Protein AF-A0A642C523-F1 (afdb_monomer_lite)

Secondary structure (DSSP, 8-state):
-TT-TT-SHHHHHHHHHTTTSPEEEE-SSGGGTTT-SHHHHHH-TIIIIIIIIIIS-EEEEE-S-HHHHHHHHHHTTS--

Organism: Bacteroides ovatus (NCBI:txid28116)

Foldseek 3Di:
DQLAPPDPVLQVVCVVCPVPDADEFEQAARNGHNHLHPVVCVVPVCSRVVCCCPVRVHLHYHHPCVVSVQVVCVVVVNHD

InterP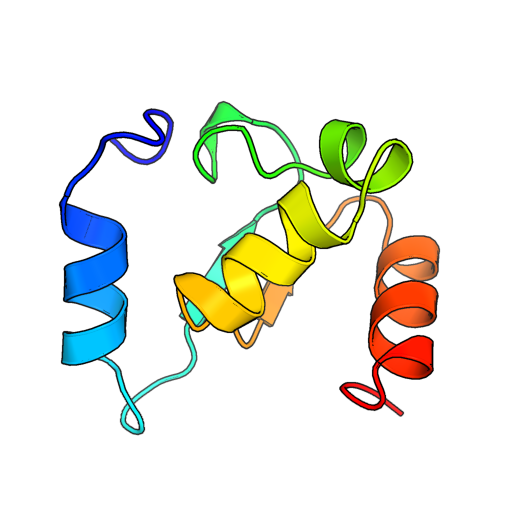ro domains:
  IPR017946 PLC-like phosphodiesterase, TIM beta/alpha-barrel domain superfamily [G3DSA:3.20.20.190] (1-80)
  IPR032160 Domain of unknown function DUF4996 [PF16387] (2-73)

Radius of gyration: 11.95 Å; chains: 1; bounding box: 23×30×25 Å

pLDDT: mean 95.33, std 6.75, range [60.66, 98.81]

Structure (mmCIF, N/CA/C/O backbone):
data_AF-A0A642C523-F1
#
_entry.id   AF-A0A642C523-F1
#
loop_
_atom_site.group_PDB
_atom_site.id
_atom_site.type_symbol
_atom_site.label_atom_id
_atom_site.label_alt_id
_atom_site.label_comp_id
_atom_site.label_asym_id
_atom_site.label_entity_id
_atom_site.label_seq_id
_atom_site.pdbx_PDB_ins_code
_atom_site.Cartn_x
_atom_site.Cartn_y
_atom_site.Cartn_z
_atom_site.occupancy
_atom_site.B_iso_or_equiv
_atom_site.auth_seq_id
_atom_site.auth_comp_id
_atom_site.auth_asym_id
_atom_site.auth_atom_id
_atom_site.pdbx_PDB_model_num
ATOM 1 N N . ILE A 1 1 ? -0.539 16.396 -10.154 1.00 60.66 1 ILE A N 1
ATOM 2 C CA . ILE A 1 1 ? -0.464 16.653 -8.688 1.00 60.66 1 ILE A CA 1
ATOM 3 C C . ILE A 1 1 ? 0.084 15.431 -7.951 1.00 60.66 1 ILE A C 1
ATOM 5 O O . ILE A 1 1 ? 1.080 15.575 -7.261 1.00 60.66 1 ILE A O 1
ATOM 9 N N . TYR A 1 2 ? -0.500 14.238 -8.110 1.00 66.50 2 TYR A N 1
ATOM 10 C CA . TYR A 1 2 ? -0.041 13.014 -7.422 1.00 66.50 2 TYR A CA 1
ATOM 11 C C . TYR A 1 2 ? 1.032 12.205 -8.172 1.00 66.50 2 TYR A C 1
ATOM 13 O O . TYR A 1 2 ? 1.438 11.146 -7.713 1.00 66.50 2 TYR A O 1
ATOM 21 N N . SER A 1 3 ? 1.520 12.715 -9.301 1.00 78.31 3 SER A N 1
ATOM 22 C CA . SER A 1 3 ? 2.599 12.115 -10.092 1.00 78.31 3 SER A CA 1
ATOM 23 C C . SER A 1 3 ? 3.992 12.331 -9.492 1.00 78.31 3 SER A C 1
ATOM 25 O O . SER A 1 3 ? 4.924 11.630 -9.864 1.00 78.31 3 SER A O 1
ATOM 27 N N . ASP A 1 4 ? 4.150 13.313 -8.599 1.00 82.69 4 ASP A N 1
ATOM 28 C CA . ASP A 1 4 ? 5.425 13.608 -7.944 1.00 82.69 4 ASP A CA 1
ATOM 29 C C . ASP A 1 4 ? 5.495 12.901 -6.578 1.00 82.69 4 ASP A C 1
ATOM 31 O O . ASP A 1 4 ? 4.706 13.242 -5.687 1.00 82.69 4 ASP A O 1
ATOM 35 N N . PRO A 1 5 ? 6.432 11.956 -6.367 1.00 75.12 5 PRO A N 1
ATOM 36 C CA . PRO A 1 5 ? 6.603 11.282 -5.080 1.00 75.12 5 PRO A CA 1
ATOM 37 C C . PRO A 1 5 ? 7.033 12.229 -3.948 1.00 75.12 5 PRO A C 1
ATOM 39 O O . PRO A 1 5 ? 6.890 11.885 -2.777 1.00 75.12 5 PRO A O 1
ATOM 42 N N . LYS A 1 6 ? 7.534 13.431 -4.264 1.00 84.88 6 LYS A N 1
ATOM 43 C CA . LYS A 1 6 ? 7.903 14.456 -3.275 1.00 84.88 6 LYS A CA 1
ATOM 44 C C . LYS A 1 6 ? 6.730 15.340 -2.856 1.00 84.88 6 LYS A C 1
ATOM 46 O O . LYS A 1 6 ? 6.911 16.248 -2.044 1.00 84.88 6 LYS A O 1
ATOM 51 N N . ASN A 1 7 ? 5.530 15.099 -3.386 1.00 87.12 7 ASN A N 1
ATOM 52 C CA . ASN A 1 7 ? 4.350 15.845 -2.984 1.00 87.12 7 ASN A CA 1
ATOM 53 C C . ASN A 1 7 ? 4.114 15.677 -1.464 1.00 87.12 7 ASN A C 1
ATOM 55 O O . ASN A 1 7 ? 4.025 14.550 -0.982 1.00 87.12 7 ASN A O 1
ATOM 59 N N . PRO A 1 8 ? 3.980 16.767 -0.685 1.00 91.81 8 PRO A N 1
ATOM 60 C CA . PRO A 1 8 ? 3.790 16.681 0.763 1.00 91.81 8 PRO A CA 1
ATOM 61 C C . PRO A 1 8 ? 2.351 16.335 1.181 1.00 91.81 8 PRO A C 1
ATOM 63 O O . PRO A 1 8 ? 2.080 16.183 2.373 1.00 91.81 8 PRO A O 1
ATOM 66 N N . LEU A 1 9 ? 1.400 16.271 0.245 1.00 95.12 9 LEU A N 1
ATOM 67 C CA . LEU A 1 9 ? -0.011 16.031 0.546 1.00 95.12 9 LEU A CA 1
ATOM 68 C C . LEU A 1 9 ? -0.323 14.582 0.947 1.00 95.12 9 LEU A C 1
ATOM 70 O O . LEU A 1 9 ? -1.025 14.430 1.943 1.00 95.12 9 LEU A O 1
ATOM 74 N N . PRO A 1 10 ? 0.162 13.518 0.275 1.00 95.44 10 PRO A N 1
ATOM 75 C CA . PRO A 1 10 ? -0.225 12.144 0.603 1.00 95.44 10 PRO A CA 1
ATOM 76 C C . PRO A 1 10 ? -0.022 11.751 2.081 1.00 95.44 10 PRO A C 1
ATOM 78 O O . PRO A 1 10 ? -0.970 11.230 2.676 1.00 95.44 10 PRO A O 1
ATOM 81 N N . PRO A 1 11 ? 1.103 12.088 2.749 1.00 94.81 11 PRO A N 1
ATOM 82 C CA . PRO A 1 11 ? 1.242 11.846 4.188 1.00 94.81 11 PRO A CA 1
ATOM 83 C C . PRO A 1 11 ? 0.227 12.626 5.039 1.00 94.81 11 PRO A C 1
ATOM 85 O O . PRO A 1 11 ? -0.273 12.110 6.037 1.00 94.81 11 PRO A O 1
ATOM 88 N N . LYS A 1 12 ? -0.125 13.858 4.642 1.00 96.38 12 LYS A N 1
ATOM 89 C CA . LYS A 1 12 ? -1.155 14.660 5.326 1.00 96.38 12 LYS A CA 1
ATOM 90 C C . LYS A 1 12 ? -2.550 14.064 5.131 1.00 96.38 12 LYS A C 1
ATOM 92 O O . LYS A 1 12 ? -3.317 14.005 6.087 1.00 96.38 12 LYS A O 1
ATOM 97 N N . ILE A 1 13 ? -2.865 13.579 3.928 1.00 96.56 13 ILE A N 1
ATOM 98 C CA . ILE A 1 13 ? -4.138 12.912 3.623 1.00 96.56 13 ILE A CA 1
ATOM 99 C C . ILE A 1 13 ? -4.304 11.644 4.466 1.00 96.56 13 ILE A C 1
ATOM 101 O O . ILE A 1 13 ? -5.377 11.446 5.037 1.00 96.56 13 ILE A O 1
ATOM 105 N N . LYS A 1 14 ? -3.240 10.844 4.638 1.00 97.12 14 LYS A N 1
ATOM 106 C CA . LYS A 1 14 ? -3.251 9.698 5.562 1.00 97.12 14 LYS A CA 1
ATOM 107 C C . LYS A 1 14 ? -3.710 10.104 6.959 1.00 97.12 14 LYS A C 1
ATOM 109 O O . LYS A 1 14 ? -4.588 9.454 7.514 1.00 97.12 14 LYS A O 1
ATOM 114 N N . GLN A 1 15 ? -3.145 11.178 7.515 1.00 97.69 15 GLN A N 1
ATOM 115 C CA . GLN A 1 15 ? -3.510 11.660 8.853 1.00 97.69 15 GLN A CA 1
ATOM 116 C C . GLN A 1 15 ? -4.947 12.187 8.910 1.00 97.69 15 GLN A C 1
ATOM 118 O O . GLN A 1 15 ? -5.681 11.896 9.852 1.00 97.69 15 GLN A O 1
ATOM 123 N N . LEU A 1 16 ? -5.379 12.928 7.886 1.00 98.12 16 LEU A N 1
ATOM 124 C CA . LEU A 1 16 ? -6.730 13.488 7.821 1.00 98.12 16 LEU A CA 1
ATOM 125 C C . LEU A 1 16 ? -7.813 12.402 7.790 1.00 98.12 16 LEU A C 1
ATOM 127 O O . LEU A 1 16 ? -8.839 12.553 8.461 1.00 98.12 16 LEU A O 1
ATOM 131 N N . LEU A 1 17 ? -7.567 11.319 7.046 1.00 98.12 17 LEU A N 1
ATOM 132 C CA . LEU A 1 17 ? -8.509 10.216 6.828 1.00 98.12 17 LEU A CA 1
ATOM 133 C C . LEU A 1 17 ? -8.319 9.034 7.788 1.00 98.12 17 LEU A C 1
ATOM 135 O O . LEU A 1 17 ? -9.125 8.101 7.768 1.00 98.12 17 LEU A O 1
ATOM 139 N N . PHE A 1 18 ? -7.291 9.062 8.642 1.00 97.75 18 PHE A N 1
ATOM 140 C CA . PHE A 1 18 ? -6.955 7.964 9.545 1.00 97.75 18 PHE A CA 1
ATOM 141 C C . PHE A 1 18 ? -8.161 7.539 10.392 1.00 97.75 18 PHE A C 1
ATOM 143 O O . PHE A 1 18 ? -8.712 8.338 11.149 1.00 97.75 18 PHE A O 1
ATOM 150 N N . LYS A 1 19 ? -8.563 6.267 10.256 1.00 96.06 19 LYS A N 1
ATOM 151 C CA . LYS A 1 19 ? -9.733 5.657 10.921 1.00 96.06 19 LYS A CA 1
ATOM 152 C C . LYS A 1 19 ? -11.081 6.352 10.648 1.00 96.06 19 LYS A C 1
ATOM 154 O O . LYS A 1 19 ? -12.036 6.112 11.378 1.00 96.06 19 LYS A O 1
ATOM 159 N N . LYS A 1 20 ? -11.175 7.185 9.606 1.00 98.19 20 LYS A N 1
ATOM 160 C CA . LYS A 1 20 ? -12.412 7.880 9.203 1.00 98.19 20 LYS A CA 1
ATOM 161 C C . LYS A 1 20 ? -12.932 7.428 7.845 1.00 98.19 20 LYS A C 1
ATOM 163 O O . LYS A 1 20 ? -14.137 7.387 7.644 1.00 98.19 20 LYS A O 1
ATOM 168 N N . SER A 1 21 ? -12.031 7.116 6.917 1.00 98.38 21 SER A N 1
ATOM 169 C CA . SER A 1 21 ? -12.377 6.643 5.577 1.00 98.38 21 SER A CA 1
ATOM 170 C C . SER A 1 21 ? -11.284 5.732 5.023 1.00 98.38 21 SER A C 1
ATOM 172 O O . SER A 1 21 ? -10.138 5.777 5.478 1.00 98.38 21 SER A O 1
ATOM 174 N N . LEU A 1 22 ? -11.639 4.909 4.038 1.00 98.38 22 LEU A N 1
ATOM 175 C CA . LEU A 1 22 ? -10.679 4.100 3.296 1.00 98.38 22 LEU A CA 1
ATOM 176 C C . LEU A 1 22 ? -9.963 4.964 2.257 1.00 98.38 22 LEU A C 1
ATOM 178 O O . LEU A 1 22 ? -10.565 5.823 1.616 1.00 98.38 22 LEU A O 1
ATOM 182 N N . ILE A 1 23 ? -8.668 4.712 2.083 1.00 98.38 23 ILE A N 1
ATOM 183 C CA . ILE A 1 23 ? -7.847 5.397 1.086 1.00 98.38 23 ILE A CA 1
ATOM 184 C C . ILE A 1 23 ? -7.690 4.475 -0.123 1.00 98.38 23 ILE A C 1
ATOM 186 O O . ILE A 1 23 ? -7.189 3.355 0.014 1.00 98.38 23 ILE A O 1
ATOM 190 N N . TRP A 1 24 ? -8.118 4.961 -1.288 1.00 98.38 24 TRP A N 1
ATOM 191 C CA . TRP A 1 24 ? -7.974 4.296 -2.581 1.00 98.38 24 TRP A CA 1
ATOM 192 C C . TRP A 1 24 ? -6.773 4.872 -3.334 1.00 98.38 24 TRP A C 1
ATOM 194 O O . TRP A 1 24 ? -6.710 6.084 -3.543 1.00 98.38 24 TRP A O 1
ATOM 204 N N . TYR A 1 25 ? -5.868 4.009 -3.802 1.00 98.12 25 TYR A N 1
ATOM 205 C CA . TYR A 1 25 ? -4.843 4.362 -4.795 1.00 98.12 25 TYR A CA 1
ATOM 206 C C . TYR A 1 25 ? -4.930 3.484 -6.048 1.00 98.12 25 TYR A C 1
ATOM 208 O O . TYR A 1 25 ? -5.477 2.384 -6.018 1.00 98.12 25 TYR A O 1
ATOM 216 N N . ASN A 1 26 ? -4.396 3.990 -7.159 1.00 97.81 26 ASN A N 1
ATOM 217 C CA . ASN A 1 26 ? -4.320 3.272 -8.431 1.00 97.81 26 ASN A CA 1
ATOM 218 C C . ASN A 1 26 ? -2.859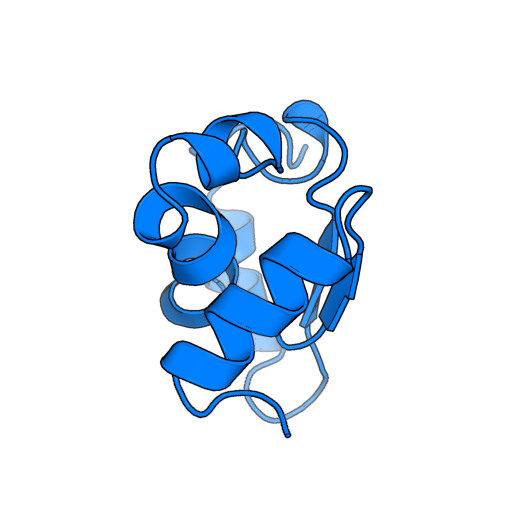 2.942 -8.741 1.00 97.81 26 ASN A C 1
ATOM 220 O O . ASN A 1 26 ? -2.007 3.818 -8.601 1.00 97.81 26 ASN A O 1
ATOM 224 N N . THR A 1 27 ? -2.593 1.725 -9.208 1.00 97.38 27 THR A N 1
ATOM 225 C CA . THR A 1 27 ? -1.246 1.238 -9.549 1.00 97.38 27 THR A CA 1
ATOM 226 C C . THR A 1 27 ? -1.078 0.965 -11.045 1.00 97.38 27 THR A C 1
ATOM 228 O O . THR A 1 27 ? -0.084 0.384 -11.450 1.00 97.38 27 THR A O 1
ATOM 231 N N . LEU A 1 28 ? -2.006 1.432 -11.886 1.00 95.69 28 LEU A N 1
ATOM 232 C CA . LEU A 1 28 ? -2.006 1.171 -13.335 1.00 95.69 28 LEU A CA 1
ATOM 233 C C . LEU A 1 28 ? -0.768 1.752 -14.048 1.00 95.69 28 LEU A C 1
ATOM 235 O O . LEU A 1 28 ? -0.143 1.101 -14.878 1.00 95.69 28 LEU A O 1
ATOM 239 N N . TRP A 1 29 ? -0.404 3.000 -13.729 1.00 93.69 29 TRP A N 1
ATOM 240 C CA . TRP A 1 29 ? 0.767 3.680 -14.290 1.00 93.69 29 TRP A CA 1
ATOM 241 C C . TRP A 1 29 ? 1.280 4.791 -13.368 1.00 93.69 29 TRP A C 1
ATOM 243 O O . TRP A 1 29 ? 0.523 5.401 -12.604 1.00 93.69 29 TRP A O 1
ATOM 253 N N . GLY A 1 30 ? 2.578 5.093 -13.465 1.00 87.19 30 GLY A N 1
ATOM 254 C CA . GLY A 1 30 ? 3.291 5.898 -12.474 1.00 87.19 30 GLY A CA 1
ATOM 255 C C . GLY A 1 30 ? 2.732 7.293 -12.172 1.00 87.19 30 GLY A C 1
ATOM 256 O O . GLY A 1 30 ? 2.796 7.749 -11.029 1.00 87.19 30 GLY A O 1
ATOM 257 N N . SER A 1 31 ? 2.093 7.969 -13.130 1.00 90.38 31 SER A N 1
ATOM 258 C CA . SER A 1 31 ? 1.546 9.315 -12.892 1.00 90.38 31 SER A CA 1
ATOM 259 C C . SER A 1 31 ? 0.347 9.356 -11.928 1.00 90.38 31 SER A C 1
ATOM 261 O O . SER A 1 31 ? 0.001 10.440 -11.451 1.00 90.38 31 SER A O 1
ATOM 263 N N . LEU A 1 32 ? -0.261 8.208 -11.601 1.00 92.12 32 LEU A N 1
ATOM 264 C CA . LEU A 1 32 ? -1.410 8.120 -10.692 1.00 92.12 32 LEU A CA 1
ATOM 265 C C . LEU A 1 32 ? -1.021 8.102 -9.209 1.00 92.12 32 LEU A C 1
ATOM 267 O O . LEU A 1 32 ? -1.819 8.529 -8.373 1.00 92.12 32 LEU A O 1
ATOM 271 N N . ALA A 1 33 ? 0.177 7.614 -8.881 1.00 93.56 33 ALA A N 1
ATOM 272 C CA . ALA A 1 33 ? 0.586 7.351 -7.500 1.00 93.56 33 ALA A CA 1
ATOM 273 C C . ALA A 1 33 ? 2.091 7.570 -7.254 1.00 93.56 33 ALA A C 1
ATOM 275 O O . ALA A 1 33 ? 2.714 6.860 -6.468 1.00 93.56 33 ALA A O 1
ATOM 276 N N . GLY A 1 34 ? 2.703 8.552 -7.918 1.00 92.56 34 GLY A N 1
ATOM 277 C CA . GLY A 1 34 ? 4.105 8.916 -7.686 1.00 92.56 34 GLY A CA 1
ATOM 278 C C . GLY A 1 34 ? 5.099 7.821 -8.078 1.00 92.56 34 GLY A C 1
ATOM 279 O O . GLY A 1 34 ? 6.071 7.609 -7.364 1.00 92.56 34 GLY A O 1
ATOM 280 N N . ASN A 1 35 ? 4.842 7.127 -9.189 1.00 94.25 35 ASN A N 1
ATOM 281 C CA . ASN A 1 35 ? 5.606 5.986 -9.712 1.00 94.25 35 ASN A CA 1
ATOM 282 C C . ASN A 1 35 ? 5.542 4.694 -8.877 1.00 94.25 35 ASN A C 1
ATOM 284 O O . ASN A 1 35 ? 6.276 3.753 -9.162 1.00 94.25 35 ASN A O 1
ATOM 288 N N . HIS A 1 36 ? 4.631 4.607 -7.903 1.00 95.88 36 HIS A N 1
ATOM 289 C CA . HIS A 1 36 ? 4.294 3.356 -7.216 1.00 95.88 36 HIS A CA 1
ATOM 290 C C . HIS A 1 36 ? 3.234 2.583 -8.018 1.00 95.88 36 HIS A C 1
ATOM 292 O O . HIS A 1 36 ? 2.061 2.547 -7.649 1.00 95.88 36 HIS A O 1
ATOM 298 N N . ASP A 1 37 ? 3.638 2.049 -9.173 1.00 97.12 37 ASP A N 1
ATOM 299 C CA . ASP A 1 37 ? 2.769 1.337 -10.115 1.00 97.12 37 ASP A CA 1
ATOM 300 C C . ASP A 1 37 ? 3.051 -0.177 -10.171 1.00 97.12 37 ASP A C 1
ATOM 302 O O . ASP A 1 37 ? 3.883 -0.709 -9.427 1.00 97.12 37 ASP A O 1
ATOM 306 N N . ASP A 1 38 ? 2.318 -0.884 -11.028 1.00 97.94 38 ASP A N 1
ATOM 307 C CA . ASP A 1 38 ? 2.404 -2.331 -11.201 1.00 97.94 38 ASP A CA 1
ATOM 308 C C . ASP A 1 38 ? 3.745 -2.762 -11.824 1.00 97.94 38 ASP A C 1
ATOM 310 O O . ASP A 1 38 ? 4.267 -3.822 -11.482 1.00 97.94 38 ASP A O 1
ATOM 314 N N . ASN A 1 39 ? 4.365 -1.932 -12.672 1.00 97.31 39 ASN A N 1
ATOM 315 C CA . ASN A 1 39 ? 5.692 -2.231 -13.225 1.00 97.31 39 ASN A CA 1
ATOM 316 C C . ASN A 1 39 ? 6.765 -2.204 -12.130 1.00 97.31 39 ASN A C 1
ATOM 318 O O . ASN A 1 39 ? 7.618 -3.095 -12.071 1.00 97.31 39 ASN A O 1
ATOM 322 N N . LEU A 1 40 ? 6.706 -1.216 -11.227 1.00 97.50 40 LEU A N 1
ATOM 323 C CA . LEU A 1 40 ? 7.571 -1.200 -10.049 1.00 97.50 40 LEU A CA 1
ATOM 324 C C . LEU A 1 40 ? 7.281 -2.398 -9.141 1.00 97.50 40 LEU A C 1
ATOM 326 O O . LEU A 1 40 ? 8.217 -3.021 -8.642 1.00 97.50 40 LEU A O 1
ATOM 330 N N . ALA A 1 41 ? 6.006 -2.748 -8.958 1.00 97.94 41 ALA A N 1
ATOM 331 C CA . ALA A 1 41 ? 5.613 -3.859 -8.102 1.00 97.94 41 ALA A CA 1
ATOM 332 C C . ALA A 1 41 ? 6.146 -5.213 -8.585 1.00 97.94 41 ALA A C 1
ATOM 334 O O . ALA A 1 41 ? 6.553 -6.021 -7.757 1.00 97.94 41 ALA A O 1
ATOM 335 N N . LEU A 1 42 ? 6.214 -5.439 -9.901 1.00 97.38 42 LEU A N 1
ATOM 336 C CA . LEU A 1 42 ? 6.825 -6.641 -10.479 1.00 97.38 42 LEU A CA 1
ATOM 337 C C . LEU A 1 42 ? 8.320 -6.774 -10.154 1.00 97.38 42 LEU A C 1
ATOM 339 O O . LEU A 1 42 ? 8.843 -7.887 -10.120 1.00 97.38 42 LEU A O 1
ATOM 343 N N . THR A 1 43 ? 9.005 -5.652 -9.924 1.00 97.38 43 THR A N 1
ATOM 344 C CA . THR A 1 43 ? 10.421 -5.638 -9.528 1.00 97.38 43 THR A CA 1
ATOM 345 C C . THR A 1 43 ? 10.570 -5.766 -8.013 1.00 97.38 43 THR A C 1
ATOM 347 O O . THR A 1 43 ? 11.401 -6.533 -7.533 1.00 97.38 43 THR A O 1
ATOM 350 N N . ASP A 1 44 ? 9.783 -4.998 -7.257 1.00 98.12 44 ASP A N 1
ATOM 351 C CA . ASP A 1 44 ? 9.798 -4.975 -5.797 1.00 98.12 44 ASP A CA 1
ATOM 352 C C . ASP A 1 44 ? 8.425 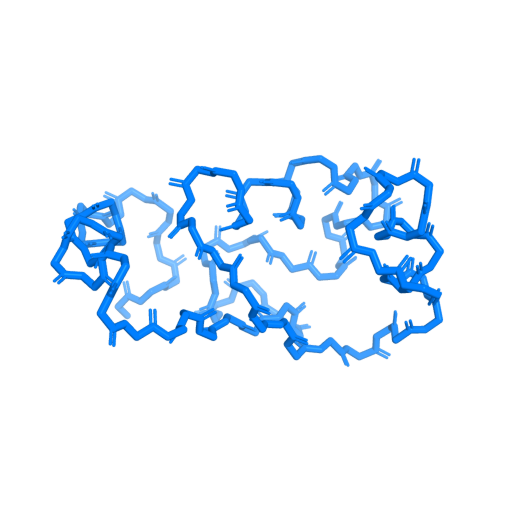-4.511 -5.260 1.00 98.12 44 ASP A C 1
ATOM 354 O O . ASP A 1 44 ? 8.142 -3.304 -5.214 1.00 98.12 44 ASP A O 1
ATOM 358 N N . PRO A 1 45 ? 7.547 -5.442 -4.840 1.00 98.06 45 PRO A N 1
ATOM 359 C CA . PRO A 1 45 ? 6.190 -5.097 -4.428 1.00 98.06 45 PRO A CA 1
ATOM 360 C C . PRO A 1 45 ? 6.149 -4.321 -3.107 1.00 98.06 45 PRO A C 1
ATOM 362 O O . PRO A 1 45 ? 5.186 -3.593 -2.865 1.00 98.06 45 PRO A O 1
ATOM 365 N N . GLU A 1 46 ? 7.192 -4.393 -2.273 1.00 98.38 46 GLU A N 1
ATOM 366 C CA . GLU A 1 46 ? 7.279 -3.584 -1.051 1.00 98.38 46 GLU A CA 1
ATOM 367 C C . GLU A 1 46 ? 7.535 -2.113 -1.381 1.00 98.38 46 GLU A C 1
ATOM 369 O O . GLU A 1 46 ? 6.956 -1.221 -0.757 1.00 98.38 46 GLU A O 1
ATOM 374 N N . LYS A 1 47 ? 8.344 -1.843 -2.413 1.00 97.88 47 LYS A N 1
ATOM 375 C CA . LYS A 1 47 ? 8.566 -0.473 -2.887 1.00 97.88 47 LYS A CA 1
ATOM 376 C C . LYS A 1 47 ? 7.339 0.136 -3.551 1.00 97.88 47 LYS A C 1
ATOM 378 O O . LYS A 1 47 ? 7.249 1.353 -3.536 1.00 97.88 47 LYS A O 1
ATOM 383 N N . SER A 1 48 ? 6.420 -0.656 -4.105 1.00 98.06 48 SER A N 1
ATOM 384 C CA . SER A 1 48 ? 5.188 -0.157 -4.735 1.00 98.06 48 SER A CA 1
ATOM 385 C C . SER A 1 48 ? 3.965 -0.306 -3.820 1.00 98.06 48 SER A C 1
ATOM 387 O O . SER A 1 48 ? 3.582 0.639 -3.125 1.00 98.06 48 SER A 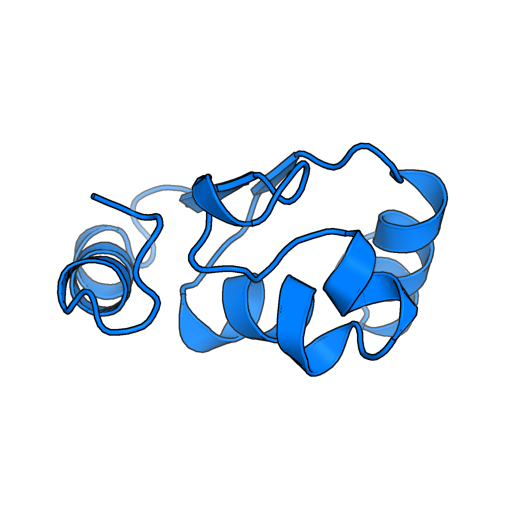O 1
ATOM 389 N N . TYR A 1 49 ? 3.370 -1.500 -3.758 1.00 98.56 49 TYR A N 1
ATOM 390 C CA . TYR A 1 49 ? 2.164 -1.771 -2.972 1.00 98.56 49 TYR A CA 1
ATOM 391 C C . TYR A 1 49 ? 2.389 -1.557 -1.475 1.00 98.56 49 TYR A C 1
ATOM 393 O O . TYR A 1 49 ? 1.583 -0.888 -0.824 1.00 98.56 49 TYR A O 1
ATOM 401 N N . GLY A 1 50 ? 3.498 -2.077 -0.940 1.00 98.44 50 GLY A N 1
ATOM 402 C CA . GLY A 1 50 ? 3.856 -1.933 0.472 1.00 98.44 50 GLY A CA 1
ATOM 403 C C . GLY A 1 50 ? 3.961 -0.465 0.881 1.00 98.44 50 GLY A C 1
ATOM 404 O O . GLY A 1 50 ? 3.347 -0.042 1.862 1.00 98.44 50 GLY A O 1
ATOM 405 N N . TYR A 1 51 ? 4.629 0.356 0.067 1.00 98.00 51 TYR A N 1
ATOM 406 C CA . TYR A 1 51 ? 4.710 1.798 0.284 1.00 98.00 51 TYR A CA 1
ATOM 407 C C . TYR A 1 51 ? 3.322 2.457 0.349 1.00 98.00 51 TYR A C 1
ATOM 409 O O . TYR A 1 51 ? 3.010 3.158 1.318 1.00 98.00 51 TYR A O 1
ATOM 417 N N . LEU A 1 52 ? 2.450 2.204 -0.633 1.00 98.12 52 LEU A N 1
ATOM 418 C CA . LEU A 1 52 ? 1.103 2.786 -0.650 1.00 98.12 52 LEU A CA 1
ATOM 419 C C . LEU A 1 52 ? 0.279 2.362 0.579 1.00 98.12 52 LEU A C 1
ATOM 421 O O . LEU A 1 52 ? -0.401 3.191 1.190 1.00 98.12 52 LEU A O 1
ATOM 425 N N . ILE A 1 53 ? 0.360 1.095 0.986 1.00 98.50 53 ILE A N 1
ATOM 426 C CA . ILE A 1 53 ? -0.430 0.534 2.093 1.00 98.50 53 ILE A CA 1
ATOM 427 C C . ILE A 1 53 ? 0.091 0.990 3.459 1.00 98.50 53 ILE A C 1
ATOM 429 O O . ILE A 1 53 ? -0.688 1.456 4.301 1.00 98.50 53 ILE A O 1
ATOM 433 N N . GLU A 1 54 ? 1.394 0.866 3.699 1.00 98.25 54 GLU A N 1
ATOM 434 C CA . GLU A 1 54 ? 1.997 1.092 5.014 1.00 98.25 54 GLU A CA 1
ATOM 435 C C . GLU A 1 54 ? 2.348 2.565 5.225 1.00 98.25 54 GLU A C 1
ATOM 437 O O . GLU A 1 54 ? 2.005 3.155 6.259 1.00 98.25 54 GLU A O 1
ATOM 442 N N . GLN A 1 55 ? 2.960 3.203 4.222 1.00 97.12 55 GLN A N 1
ATOM 443 C CA . GLN A 1 55 ? 3.409 4.591 4.328 1.00 97.12 55 GLN A CA 1
ATOM 444 C C . GLN A 1 55 ? 2.268 5.568 4.075 1.00 97.12 55 GLN A C 1
ATOM 446 O O . GLN A 1 55 ? 2.109 6.497 4.870 1.00 97.12 55 GLN A O 1
ATOM 451 N N . LEU A 1 56 ? 1.420 5.328 3.067 1.00 97.00 56 LEU A N 1
ATOM 452 C CA . LEU A 1 56 ? 0.312 6.231 2.713 1.00 97.00 56 LEU A CA 1
ATOM 453 C C . LEU A 1 56 ? -1.065 5.797 3.236 1.00 97.00 56 LEU A C 1
ATOM 455 O O . LEU A 1 56 ? -2.013 6.576 3.171 1.00 97.00 56 LEU A O 1
ATOM 459 N N . GLY A 1 57 ? -1.175 4.608 3.833 1.00 98.12 57 GLY A N 1
ATOM 460 C CA . GLY A 1 57 ? -2.410 4.148 4.472 1.00 98.12 57 GLY A CA 1
ATOM 461 C C . GLY A 1 57 ? -3.470 3.622 3.504 1.00 98.12 57 GLY A C 1
ATOM 462 O O . GLY A 1 57 ? -4.641 3.573 3.880 1.00 98.12 57 GLY A O 1
ATOM 463 N N . ALA A 1 58 ? -3.090 3.234 2.283 1.00 98.31 58 ALA A N 1
ATOM 464 C CA . ALA A 1 58 ? -4.009 2.647 1.313 1.00 98.31 58 ALA A CA 1
ATOM 465 C C . ALA A 1 58 ? -4.710 1.405 1.886 1.00 98.31 58 ALA A C 1
ATOM 467 O O . ALA A 1 58 ? -4.101 0.580 2.572 1.00 98.31 58 ALA A O 1
ATOM 468 N N . ARG A 1 59 ? -6.007 1.280 1.607 1.00 98.50 59 ARG A N 1
ATOM 469 C CA . ARG A 1 59 ? -6.827 0.102 1.943 1.00 98.50 59 ARG A CA 1
ATOM 470 C C . ARG A 1 59 ? -7.614 -0.437 0.752 1.00 98.50 59 ARG A C 1
ATOM 472 O O . ARG A 1 59 ? -8.167 -1.523 0.852 1.00 98.50 59 ARG A O 1
ATOM 4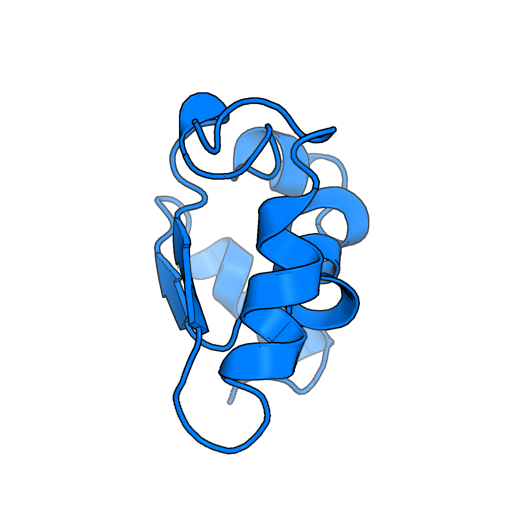79 N N . ILE A 1 60 ? -7.631 0.296 -0.358 1.00 98.69 60 ILE A N 1
ATOM 480 C CA . ILE A 1 60 ? -8.140 -0.152 -1.652 1.00 98.69 60 ILE A CA 1
ATOM 481 C C . ILE A 1 60 ? -7.054 0.156 -2.688 1.00 98.69 60 ILE A C 1
ATOM 483 O O . ILE A 1 60 ? -6.519 1.268 -2.706 1.00 98.69 60 ILE A O 1
ATOM 487 N N . LEU A 1 61 ? -6.721 -0.826 -3.523 1.00 98.62 61 LEU A N 1
ATOM 488 C CA . LEU A 1 61 ? -5.801 -0.674 -4.648 1.00 98.62 61 LEU A CA 1
ATOM 489 C C . LEU A 1 61 ? -6.498 -1.130 -5.931 1.00 98.62 61 LEU A C 1
ATOM 491 O O . LEU A 1 61 ? -7.002 -2.250 -5.989 1.00 98.62 61 LEU A O 1
ATOM 495 N N . GLN A 1 62 ? -6.515 -0.270 -6.949 1.00 98.62 62 GLN A N 1
ATOM 496 C CA . GLN A 1 62 ? -6.926 -0.634 -8.308 1.00 98.62 62 GLN A CA 1
ATOM 497 C C . GLN A 1 62 ? -5.680 -0.907 -9.154 1.00 98.62 62 GLN A C 1
ATOM 499 O O . GLN A 1 62 ? -4.826 -0.029 -9.281 1.00 98.62 62 GLN A O 1
ATOM 504 N N . THR A 1 63 ? -5.602 -2.102 -9.732 1.00 98.38 63 THR A N 1
ATOM 505 C CA . THR A 1 63 ? -4.429 -2.651 -10.432 1.00 98.38 63 THR A CA 1
ATOM 506 C C . THR A 1 63 ? -4.844 -3.280 -11.764 1.00 98.38 63 THR A C 1
ATOM 508 O O . THR A 1 63 ? -5.968 -3.776 -11.873 1.00 98.38 63 THR A O 1
ATOM 511 N N . ASP A 1 64 ? -3.934 -3.309 -12.740 1.00 97.81 64 ASP A N 1
ATOM 512 C CA . ASP A 1 64 ? -4.085 -4.089 -13.979 1.00 97.81 64 ASP A CA 1
ATOM 513 C C . ASP A 1 64 ? -3.627 -5.550 -13.800 1.00 97.81 64 ASP A C 1
ATOM 515 O O . ASP A 1 64 ? -3.815 -6.390 -14.681 1.00 97.81 64 ASP A O 1
ATOM 519 N N . GLN A 1 65 ? -3.049 -5.889 -12.641 1.00 97.38 65 GLN A N 1
ATOM 520 C CA . GLN A 1 65 ? -2.476 -7.202 -12.336 1.00 97.38 65 GLN A CA 1
ATOM 521 C C . GLN A 1 65 ? -3.100 -7.827 -11.071 1.00 97.38 65 GLN A C 1
ATOM 523 O O . GLN A 1 65 ? -2.393 -8.158 -10.112 1.00 97.38 65 GLN A O 1
ATOM 528 N N . PRO A 1 66 ? -4.432 -8.048 -11.036 1.00 98.31 66 PRO A N 1
ATOM 529 C CA . PRO A 1 66 ? -5.143 -8.434 -9.815 1.00 98.31 66 PRO A CA 1
ATOM 530 C C . PRO A 1 66 ? -4.660 -9.756 -9.208 1.00 98.31 66 PRO A C 1
ATOM 532 O O . PRO A 1 66 ? -4.617 -9.883 -7.988 1.00 98.31 66 PRO A O 1
ATOM 535 N N . ALA A 1 67 ? -4.256 -10.732 -10.027 1.00 98.62 67 ALA A N 1
ATOM 536 C CA . ALA A 1 67 ? -3.726 -12.001 -9.524 1.00 98.62 67 ALA A CA 1
ATOM 537 C C . ALA A 1 67 ? -2.397 -11.820 -8.766 1.00 98.62 67 ALA A C 1
ATOM 539 O O . ALA A 1 67 ? -2.222 -12.404 -7.698 1.00 98.62 67 ALA A O 1
ATOM 540 N N . TYR A 1 68 ? -1.494 -10.983 -9.291 1.00 98.50 68 TYR A N 1
ATOM 541 C CA . TYR A 1 68 ? -0.200 -10.690 -8.669 1.00 98.50 68 TYR A CA 1
ATOM 542 C C . TYR A 1 68 ? -0.379 -9.906 -7.364 1.00 98.50 68 TYR A C 1
ATOM 544 O O . TYR A 1 68 ? 0.189 -10.271 -6.333 1.00 98.50 68 TYR A O 1
ATOM 552 N N . LEU A 1 69 ? -1.244 -8.886 -7.378 1.00 98.75 69 LEU A N 1
ATOM 553 C CA . LEU A 1 69 ? -1.576 -8.132 -6.173 1.00 98.75 69 LEU A CA 1
ATOM 554 C C . LEU A 1 69 ? -2.205 -9.034 -5.098 1.00 98.75 69 LEU A C 1
ATOM 556 O O . LEU A 1 69 ? -1.807 -8.962 -3.938 1.00 98.75 69 LEU A O 1
ATOM 560 N N . LEU A 1 70 ? -3.158 -9.901 -5.459 1.00 98.81 70 LEU A N 1
ATOM 561 C CA . LEU A 1 70 ? -3.788 -10.821 -4.505 1.00 98.81 70 LEU A CA 1
ATOM 562 C C . LEU A 1 70 ? -2.779 -11.781 -3.868 1.00 98.81 70 LEU A C 1
ATOM 564 O O . LEU A 1 70 ? -2.843 -11.999 -2.661 1.00 98.81 70 LEU A O 1
ATOM 568 N N . ASP A 1 71 ? -1.851 -12.342 -4.647 1.00 98.75 71 ASP A N 1
ATOM 569 C CA . ASP A 1 71 ? -0.790 -13.207 -4.120 1.00 98.75 71 ASP A CA 1
ATOM 570 C C . ASP A 1 71 ? 0.107 -12.457 -3.122 1.00 98.75 71 ASP A C 1
ATOM 572 O O . ASP A 1 71 ? 0.330 -12.941 -2.009 1.00 98.75 71 ASP A O 1
ATOM 576 N N . TYR A 1 72 ? 0.538 -11.236 -3.464 1.00 98.62 72 TYR A N 1
ATOM 577 C CA . TYR A 1 72 ? 1.289 -10.370 -2.552 1.00 98.62 72 TYR A CA 1
ATOM 578 C C . TYR A 1 72 ? 0.516 -10.102 -1.250 1.00 98.62 72 TYR A C 1
ATOM 580 O O . TYR A 1 72 ? 1.034 -10.340 -0.156 1.00 98.62 72 TYR A O 1
ATOM 588 N N . LEU A 1 73 ? -0.744 -9.664 -1.345 1.00 98.81 73 LEU A N 1
ATOM 589 C CA . LEU A 1 73 ? -1.561 -9.334 -0.175 1.00 98.81 73 LEU A CA 1
ATOM 590 C C . LEU A 1 73 ? -1.821 -10.556 0.717 1.00 98.81 73 LEU A C 1
ATOM 592 O O . LEU A 1 73 ? -1.764 -10.436 1.941 1.00 98.81 73 LEU A O 1
ATOM 596 N N . ARG A 1 74 ? -2.062 -11.735 0.132 1.00 98.69 74 ARG A N 1
ATOM 597 C CA . ARG A 1 74 ? -2.253 -12.993 0.875 1.00 98.69 74 ARG A CA 1
ATOM 598 C C . ARG A 1 74 ? -0.986 -13.425 1.599 1.00 98.69 74 ARG A C 1
ATOM 600 O O . ARG A 1 74 ? -1.051 -13.755 2.779 1.00 98.69 74 ARG A O 1
ATOM 607 N N . LYS A 1 75 ? 0.179 -13.343 0.944 1.00 98.50 75 LYS A N 1
ATOM 608 C CA . LYS A 1 75 ? 1.485 -13.613 1.579 1.00 98.50 75 LYS A CA 1
ATOM 609 C C . LYS A 1 75 ? 1.758 -12.692 2.770 1.00 98.50 75 LYS A C 1
ATOM 611 O O . LYS A 1 75 ? 2.387 -13.116 3.734 1.00 98.50 75 LYS A O 1
ATOM 616 N N . LYS A 1 76 ? 1.258 -11.454 2.724 1.00 98.19 76 LYS A N 1
ATOM 617 C CA . LYS A 1 76 ? 1.355 -10.473 3.818 1.00 98.19 76 LYS A CA 1
ATOM 618 C C . LYS A 1 76 ? 0.276 -10.642 4.898 1.00 98.19 76 LYS A C 1
ATOM 620 O O . LYS A 1 76 ? 0.341 -9.960 5.917 1.00 98.19 76 LYS A O 1
ATOM 625 N N . GLY A 1 77 ? -0.713 -11.517 4.696 1.00 98.38 77 GLY A N 1
ATOM 626 C CA . GLY A 1 77 ? -1.863 -11.664 5.595 1.00 98.38 77 GLY A CA 1
ATOM 627 C C . GLY A 1 77 ? -2.822 -10.467 5.566 1.00 98.38 77 GLY A C 1
ATOM 628 O O . GLY A 1 77 ? -3.511 -10.201 6.548 1.00 98.38 77 GLY A O 1
ATOM 629 N N . TRP A 1 78 ? -2.841 -9.709 4.467 1.00 98.31 78 TRP A N 1
ATOM 630 C CA . TRP A 1 78 ? -3.675 -8.512 4.286 1.00 98.31 78 TRP A CA 1
ATOM 631 C C . TRP A 1 78 ? -4.929 -8.767 3.443 1.00 98.31 78 TRP A C 1
ATOM 633 O O . TRP A 1 78 ? -5.755 -7.868 3.286 1.00 98.31 78 TRP A O 1
ATOM 643 N N . HIS A 1 79 ? -5.080 -9.975 2.902 1.00 98.25 79 HIS A N 1
ATOM 644 C CA . HIS A 1 79 ? -6.257 -10.406 2.156 1.00 98.25 79 HIS A CA 1
ATOM 645 C C . HIS A 1 79 ? -6.455 -11.923 2.288 1.00 98.25 79 HIS A C 1
ATOM 647 O O . HIS A 1 79 ? -5.476 -12.654 2.438 1.00 98.25 79 HIS A O 1
ATOM 653 N N . ASN A 1 80 ? -7.713 -12.375 2.205 1.00 95.00 80 ASN A N 1
ATOM 654 C CA . ASN A 1 80 ? -8.104 -13.793 2.214 1.00 95.00 80 ASN A CA 1
ATOM 655 C C . ASN A 1 80 ? -7.886 -14.487 0.860 1.00 95.00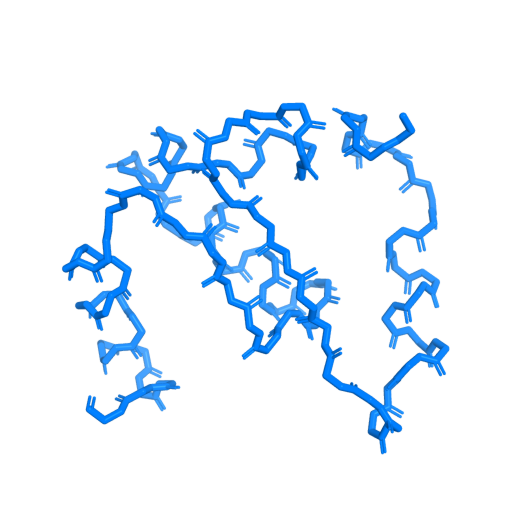 80 ASN A C 1
ATOM 657 O O . ASN A 1 80 ? -7.981 -13.830 -0.209 1.00 95.00 80 ASN A O 1
#

Sequence (80 aa):
IYSDPKNPLPPKIKQLLFKKSLIWYNTLWGSLAGNHDDNLALTDPEKSYGYLIEQLGARILQTDQPAYLLDYLRKKGWHN